Protein AF-A0A927QSZ5-F1 (afdb_monomer)

Sequence (55 aa):
MSNLDTNVYICGPTGAKKYHFTNSCRGLSNCKHELKKVSLKQAHDYGLTLCGWED

Structure (mmCIF, N/CA/C/O backbone):
data_AF-A0A927QSZ5-F1
#
_entry.id   AF-A0A927QSZ5-F1
#
loop_
_atom_site.group_PDB
_atom_site.id
_atom_site.type_symbol
_atom_site.label_atom_id
_atom_site.label_alt_id
_atom_site.label_comp_id
_atom_site.label_asym_id
_atom_site.label_entity_id
_atom_site.label_seq_id
_atom_site.pdbx_PDB_ins_code
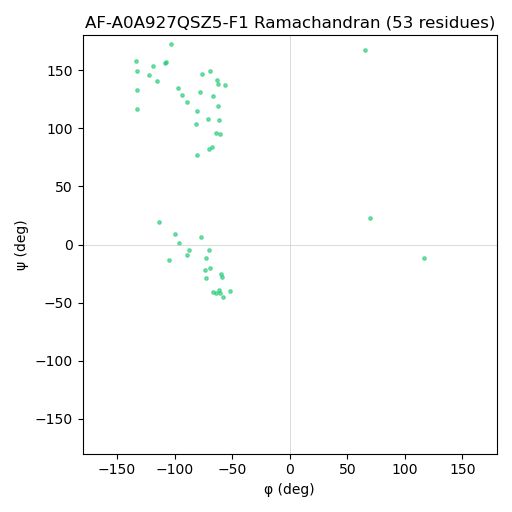_atom_site.Cartn_x
_atom_site.Cartn_y
_atom_site.Cartn_z
_atom_site.occupancy
_atom_site.B_iso_or_equiv
_atom_site.auth_seq_id
_atom_site.auth_comp_id
_atom_site.auth_asym_id
_atom_site.auth_atom_id
_atom_site.pdbx_PDB_model_num
ATOM 1 N N . MET A 1 1 ? -9.127 -4.775 26.980 1.00 40.25 1 MET A N 1
ATOM 2 C CA . MET A 1 1 ? -8.951 -5.848 25.981 1.00 40.25 1 MET A CA 1
ATOM 3 C C . MET A 1 1 ? -7.703 -5.526 25.187 1.00 40.25 1 MET A C 1
ATOM 5 O O . MET A 1 1 ? -7.534 -4.385 24.781 1.00 40.25 1 MET A O 1
ATOM 9 N N . SER A 1 2 ? -6.781 -6.477 25.128 1.00 51.94 2 SER A N 1
ATOM 10 C CA . SER A 1 2 ? -5.419 -6.341 24.616 1.00 51.94 2 SER A CA 1
ATOM 11 C C . SER A 1 2 ? -5.433 -5.945 23.140 1.00 51.94 2 SER A C 1
ATOM 13 O O . SER A 1 2 ? -5.757 -6.758 22.280 1.00 51.94 2 SER A O 1
ATOM 15 N N . ASN A 1 3 ? -5.080 -4.687 22.862 1.00 54.69 3 ASN A N 1
ATOM 16 C CA . ASN A 1 3 ? -4.692 -4.237 21.531 1.00 54.69 3 ASN A CA 1
ATOM 17 C C . ASN A 1 3 ? -3.455 -5.038 21.127 1.00 54.69 3 ASN A C 1
ATOM 19 O O . ASN A 1 3 ? -2.337 -4.695 21.513 1.00 54.69 3 ASN A O 1
ATOM 23 N N . LEU A 1 4 ? -3.654 -6.128 20.388 1.00 58.38 4 LEU A N 1
ATOM 24 C CA . LEU A 1 4 ? -2.591 -6.712 19.588 1.00 58.38 4 LEU A CA 1
ATOM 25 C C . LEU A 1 4 ? -2.307 -5.681 18.490 1.00 58.38 4 LEU A C 1
ATOM 27 O O . LEU A 1 4 ? -2.913 -5.697 17.423 1.00 58.38 4 LEU A O 1
ATOM 31 N N . ASP A 1 5 ? -1.480 -4.690 18.817 1.00 63.56 5 ASP A N 1
ATOM 32 C CA . ASP A 1 5 ? -1.017 -3.686 17.872 1.00 63.56 5 ASP A CA 1
ATOM 33 C C . ASP A 1 5 ? -0.071 -4.406 16.908 1.00 63.56 5 ASP A C 1
ATOM 35 O O . ASP A 1 5 ? 1.144 -4.486 17.110 1.00 63.56 5 ASP A O 1
ATOM 39 N N . THR A 1 6 ? -0.664 -5.066 15.909 1.00 83.31 6 THR A N 1
ATOM 40 C CA . THR A 1 6 ? 0.065 -5.716 14.829 1.00 83.31 6 THR A CA 1
ATOM 41 C C . THR A 1 6 ? 0.764 -4.606 14.076 1.00 83.31 6 THR A C 1
ATOM 43 O O . THR A 1 6 ? 0.177 -3.895 13.263 1.00 83.31 6 THR A O 1
ATOM 46 N N . ASN A 1 7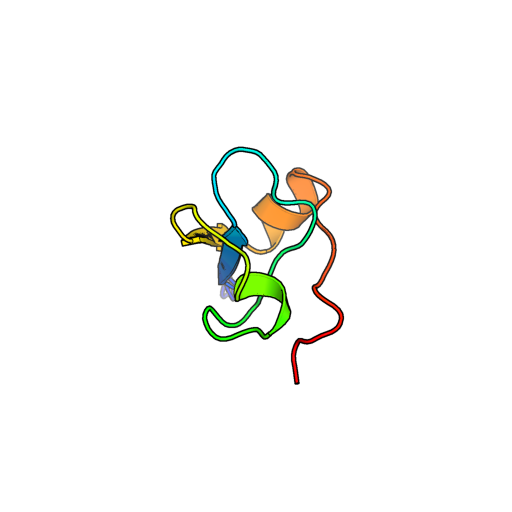 ? 2.020 -4.394 14.430 1.00 89.00 7 ASN A N 1
ATOM 47 C CA . ASN A 1 7 ? 2.840 -3.405 13.782 1.00 89.00 7 ASN A CA 1
ATOM 48 C C . ASN A 1 7 ? 3.303 -3.963 12.446 1.00 89.00 7 ASN A C 1
ATOM 50 O O . ASN A 1 7 ? 3.829 -5.072 12.375 1.00 89.00 7 ASN A O 1
ATOM 54 N N . VAL A 1 8 ? 3.136 -3.161 11.410 1.00 90.25 8 VAL A N 1
ATOM 55 C CA . VAL A 1 8 ? 3.570 -3.457 10.055 1.00 90.25 8 VAL A CA 1
ATOM 56 C C . VAL A 1 8 ? 4.585 -2.414 9.611 1.00 90.25 8 VAL A C 1
ATOM 58 O O . VAL A 1 8 ? 4.628 -1.285 10.094 1.00 90.25 8 VAL A O 1
ATOM 61 N N . TYR A 1 9 ? 5.435 -2.812 8.689 1.00 89.75 9 TYR A N 1
ATOM 62 C CA . TYR A 1 9 ? 6.439 -2.008 8.036 1.00 89.75 9 TYR A CA 1
ATOM 63 C C . TYR A 1 9 ? 5.901 -1.528 6.694 1.00 89.75 9 TYR A C 1
ATOM 65 O O . TYR A 1 9 ? 5.320 -2.285 5.918 1.00 89.75 9 TYR A O 1
ATOM 73 N N . ILE A 1 10 ? 6.107 -0.252 6.409 1.00 89.12 10 ILE A N 1
ATOM 74 C CA . ILE A 1 10 ? 5.788 0.368 5.128 1.00 89.12 10 ILE A CA 1
ATOM 75 C C . ILE A 1 10 ? 7.065 0.986 4.558 1.00 89.12 10 ILE A C 1
ATOM 77 O O . ILE A 1 10 ? 7.925 1.464 5.300 1.00 89.12 10 ILE A O 1
ATOM 81 N N . CYS A 1 11 ? 7.206 0.956 3.236 1.00 85.62 11 CYS A N 1
ATOM 82 C CA . CYS A 1 11 ? 8.352 1.548 2.552 1.00 85.62 11 CYS A CA 1
ATOM 83 C C . CYS 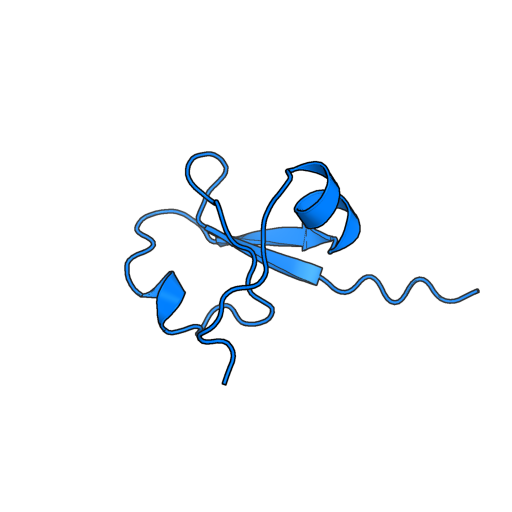A 1 11 ? 8.156 3.063 2.379 1.00 85.62 11 CYS A C 1
ATOM 85 O O . CYS A 1 11 ? 7.407 3.486 1.498 1.00 85.62 11 CYS A O 1
ATOM 87 N N . GLY A 1 12 ? 8.846 3.862 3.198 1.00 76.56 12 GLY A N 1
ATOM 88 C CA . GLY A 1 12 ? 8.829 5.325 3.157 1.00 76.56 12 GLY A CA 1
ATOM 89 C C . GLY A 1 12 ? 7.479 5.980 3.510 1.00 76.56 12 GLY A C 1
ATOM 90 O O . GLY A 1 12 ? 6.441 5.321 3.573 1.00 76.56 12 GLY A O 1
ATOM 91 N N . PRO A 1 13 ? 7.463 7.307 3.742 1.00 67.06 13 PRO A N 1
ATOM 92 C CA . PRO A 1 13 ? 6.229 8.077 3.924 1.00 67.06 13 PRO A CA 1
ATOM 93 C C . PRO A 1 13 ? 5.462 8.296 2.608 1.00 67.06 13 PRO A C 1
ATOM 95 O O . PRO A 1 13 ? 4.260 8.547 2.629 1.00 67.06 13 PRO A O 1
ATOM 98 N N . THR A 1 14 ? 6.143 8.202 1.465 1.00 65.69 14 THR A N 1
ATOM 99 C CA . THR A 1 14 ? 5.592 8.437 0.129 1.00 65.69 14 THR A CA 1
ATOM 100 C C . THR A 1 14 ? 6.011 7.300 -0.800 1.00 65.69 14 THR A C 1
ATOM 102 O O . THR A 1 14 ? 7.191 7.094 -1.064 1.00 65.69 14 THR A O 1
ATOM 105 N N . GLY A 1 15 ? 5.033 6.541 -1.301 1.00 66.81 15 GLY A N 1
ATOM 106 C CA . GLY A 1 15 ? 5.259 5.467 -2.278 1.00 66.81 15 GLY A CA 1
ATOM 107 C C . GLY A 1 15 ? 4.909 4.059 -1.795 1.00 66.81 15 GLY A C 1
ATOM 108 O O . GLY A 1 15 ? 4.788 3.155 -2.625 1.00 66.81 15 GLY A O 1
ATOM 109 N N . ALA A 1 16 ? 4.661 3.864 -0.497 1.00 77.06 16 ALA A N 1
ATOM 110 C CA . ALA A 1 16 ? 4.072 2.625 -0.011 1.00 77.06 16 ALA A CA 1
ATOM 111 C C . ALA A 1 16 ? 2.669 2.461 -0.615 1.00 77.06 16 ALA A C 1
ATOM 113 O O . ALA A 1 16 ? 1.791 3.291 -0.417 1.00 77.06 16 ALA A O 1
ATOM 114 N N . LYS A 1 17 ? 2.464 1.380 -1.368 1.00 84.00 17 LYS A N 1
ATOM 115 C CA . LYS A 1 17 ? 1.128 0.865 -1.732 1.00 84.00 17 LYS A CA 1
ATOM 116 C C . LYS A 1 17 ? 0.778 -0.389 -0.938 1.00 84.00 17 LYS A C 1
ATOM 118 O O . LYS A 1 17 ? -0.358 -0.862 -0.960 1.00 84.00 17 LYS A O 1
ATOM 123 N N . LYS A 1 18 ? 1.792 -0.955 -0.283 1.00 88.88 18 LYS A N 1
ATOM 124 C CA . LYS A 1 18 ? 1.714 -2.206 0.444 1.00 88.88 18 LYS A CA 1
ATOM 125 C C . LYS A 1 18 ? 2.354 -2.067 1.814 1.00 88.88 18 LYS A C 1
ATOM 127 O O . LYS A 1 18 ? 3.281 -1.274 1.980 1.00 88.88 18 LYS A O 1
ATOM 132 N N . TYR A 1 19 ? 1.838 -2.830 2.764 1.00 90.38 19 TYR A N 1
ATOM 133 C CA . TYR A 1 19 ? 2.440 -3.023 4.073 1.00 90.38 19 TYR A CA 1
ATOM 134 C C . TYR A 1 19 ? 3.028 -4.432 4.178 1.00 90.3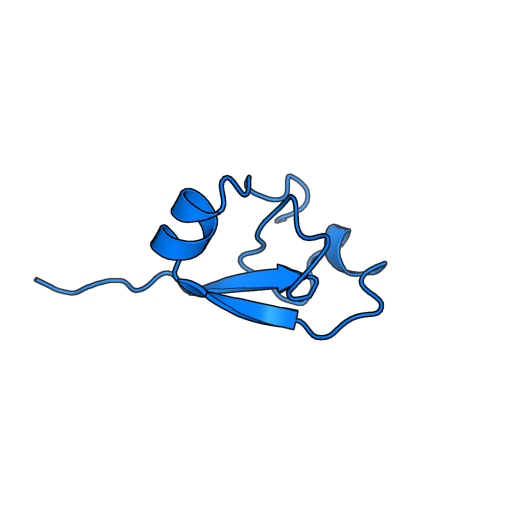8 19 TYR A C 1
ATOM 136 O O . TYR A 1 19 ? 2.636 -5.349 3.453 1.00 90.38 19 TYR A O 1
ATOM 144 N N . HIS A 1 20 ? 3.981 -4.577 5.087 1.00 89.69 20 HIS A N 1
ATOM 145 C CA . HIS A 1 20 ? 4.804 -5.762 5.278 1.00 89.69 20 HIS A CA 1
ATOM 146 C C . HIS A 1 20 ? 4.836 -6.098 6.769 1.00 89.69 20 HIS A C 1
ATOM 148 O O . HIS A 1 20 ? 5.050 -5.215 7.586 1.00 89.69 20 HIS A O 1
ATOM 154 N N . PHE A 1 21 ? 4.638 -7.340 7.178 1.00 87.31 21 PHE A N 1
ATOM 155 C CA . PHE A 1 21 ? 4.861 -7.765 8.561 1.00 87.31 21 PHE A CA 1
ATOM 156 C C . PHE A 1 21 ? 6.351 -7.847 8.887 1.00 87.31 21 PHE A C 1
ATOM 158 O O . PHE A 1 21 ? 6.746 -7.610 10.030 1.00 87.31 21 PHE A O 1
ATOM 165 N N . THR A 1 22 ? 7.185 -8.126 7.881 1.00 84.62 22 THR A N 1
ATOM 166 C CA . THR A 1 22 ? 8.638 -8.248 8.035 1.00 84.62 22 THR A CA 1
ATOM 167 C C . THR A 1 22 ? 9.371 -7.162 7.250 1.00 84.62 22 THR A C 1
ATOM 169 O O . THR A 1 22 ? 9.023 -6.814 6.124 1.00 84.62 22 THR A O 1
ATOM 172 N N . ASN A 1 23 ? 10.442 -6.632 7.837 1.00 83.88 23 ASN A N 1
ATOM 173 C CA . ASN A 1 23 ? 11.358 -5.708 7.162 1.00 83.88 23 ASN A CA 1
ATOM 174 C C . ASN A 1 23 ? 12.258 -6.399 6.119 1.00 83.88 23 ASN A C 1
ATOM 176 O O . ASN A 1 23 ? 12.912 -5.723 5.331 1.00 83.88 23 ASN A O 1
ATOM 180 N N . SER A 1 24 ? 12.280 -7.734 6.119 1.00 81.62 24 SER A N 1
ATOM 181 C CA . SER A 1 24 ? 13.108 -8.578 5.254 1.00 81.62 24 SER A CA 1
ATOM 182 C C . SER A 1 24 ? 12.320 -9.131 4.061 1.00 81.62 24 SER A C 1
ATOM 184 O O . SER A 1 24 ? 12.813 -9.983 3.326 1.00 81.62 24 SER A O 1
ATOM 186 N N . CYS A 1 25 ? 11.092 -8.645 3.854 1.00 84.44 25 C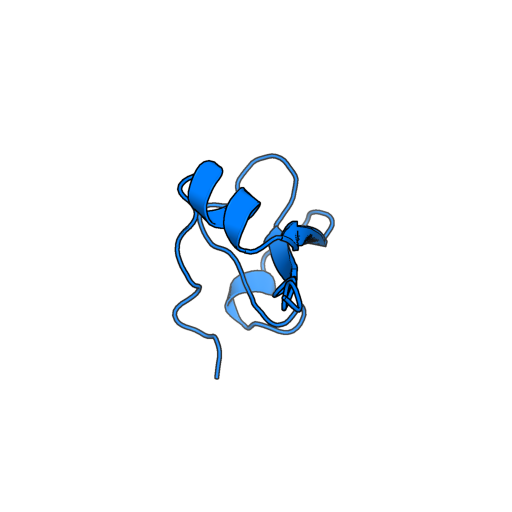YS A N 1
ATOM 187 C CA . CYS A 1 25 ? 10.247 -9.037 2.738 1.00 84.44 25 CYS A CA 1
ATOM 188 C C . CYS A 1 25 ? 10.957 -8.801 1.397 1.00 84.44 25 CYS A C 1
ATOM 190 O O . CYS A 1 25 ? 11.522 -7.734 1.147 1.00 84.44 25 CYS A O 1
ATOM 192 N N . ARG A 1 26 ? 10.846 -9.758 0.473 1.00 84.50 26 ARG A N 1
ATOM 193 C CA . ARG A 1 26 ? 11.410 -9.644 -0.883 1.00 84.50 26 ARG A CA 1
ATOM 194 C C . ARG A 1 26 ? 10.865 -8.437 -1.657 1.00 84.50 26 ARG A C 1
ATOM 196 O O . ARG A 1 26 ? 11.546 -7.864 -2.501 1.00 84.50 26 ARG A O 1
ATOM 203 N N . GLY A 1 27 ? 9.639 -8.013 -1.341 1.00 79.69 27 GLY A N 1
ATOM 204 C CA . GLY A 1 27 ? 9.038 -6.795 -1.889 1.00 79.69 27 GLY A CA 1
ATOM 205 C C . GLY A 1 27 ? 9.689 -5.496 -1.394 1.00 79.69 27 GLY A C 1
ATOM 206 O O . GLY A 1 27 ? 9.573 -4.473 -2.065 1.00 79.69 27 GLY A O 1
ATOM 207 N N . LEU A 1 28 ? 10.399 -5.532 -0.262 1.00 80.50 28 LEU A N 1
ATOM 208 C CA . LEU A 1 28 ? 11.127 -4.395 0.309 1.00 80.50 28 LEU A CA 1
ATOM 209 C C . LEU A 1 28 ? 12.567 -4.289 -0.192 1.00 80.50 28 LEU A C 1
ATOM 211 O O . LEU A 1 28 ? 13.196 -3.261 0.033 1.00 80.50 28 LEU A O 1
ATOM 215 N N . SER A 1 29 ? 13.089 -5.282 -0.918 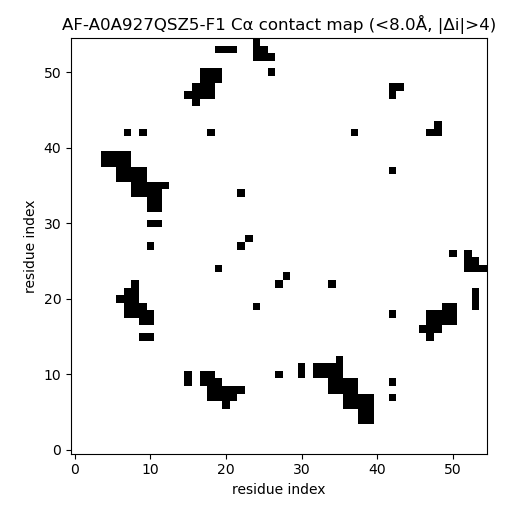1.00 79.31 29 SER A N 1
ATOM 216 C CA . SER A 1 29 ? 14.473 -5.261 -1.418 1.00 79.31 29 SER A CA 1
ATOM 217 C C . SER A 1 29 ? 14.771 -4.067 -2.332 1.00 79.31 29 SER A C 1
ATOM 219 O O . SER A 1 29 ? 15.914 -3.639 -2.439 1.00 79.31 29 SER A O 1
ATOM 221 N N . ASN A 1 30 ? 13.741 -3.516 -2.981 1.00 74.56 30 ASN A N 1
ATOM 222 C CA . ASN 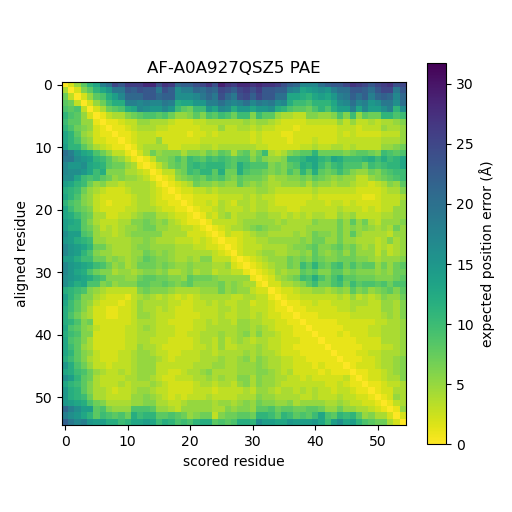A 1 30 ? 13.855 -2.336 -3.840 1.00 74.56 30 ASN A CA 1
ATOM 223 C C . ASN A 1 30 ? 13.506 -1.022 -3.114 1.00 74.56 30 ASN A C 1
ATOM 225 O O . ASN A 1 30 ? 13.510 0.048 -3.728 1.00 74.56 30 ASN A O 1
ATOM 229 N N . CYS A 1 31 ? 13.170 -1.087 -1.821 1.00 79.50 31 CYS A N 1
ATOM 230 C CA . CYS A 1 31 ? 12.892 0.086 -1.010 1.00 79.50 31 CYS A CA 1
ATOM 231 C C . CYS A 1 31 ? 14.200 0.845 -0.761 1.00 79.50 31 CYS A C 1
ATOM 233 O O . CYS A 1 31 ? 15.063 0.398 -0.015 1.00 79.50 31 CYS A O 1
ATOM 235 N N . LYS A 1 32 ? 14.350 2.007 -1.403 1.00 77.81 32 LYS A N 1
ATOM 236 C CA . LYS A 1 32 ? 15.502 2.907 -1.201 1.00 77.81 32 LYS A CA 1
ATOM 237 C C . LYS A 1 32 ? 15.309 3.894 -0.044 1.00 77.81 32 LYS A C 1
ATOM 239 O O . LYS A 1 32 ? 16.206 4.678 0.240 1.00 77.81 32 LYS A O 1
ATOM 244 N N . HIS A 1 33 ? 14.125 3.887 0.564 1.00 82.50 33 HIS A N 1
ATOM 245 C CA . HIS A 1 33 ? 13.738 4.779 1.653 1.00 82.50 33 HIS A CA 1
ATOM 246 C C . HIS A 1 33 ? 13.778 4.047 2.997 1.00 82.50 33 HIS A C 1
ATOM 248 O O . HIS A 1 33 ? 13.940 2.829 3.057 1.00 82.50 33 HIS A O 1
ATOM 254 N N . GLU A 1 34 ? 13.594 4.798 4.079 1.00 86.19 34 GLU A N 1
ATOM 255 C CA . GLU A 1 34 ? 13.434 4.241 5.418 1.00 86.19 34 GLU A CA 1
ATOM 256 C C . GLU A 1 34 ? 12.170 3.372 5.536 1.00 86.19 34 GLU A C 1
ATOM 258 O O . GLU A 1 34 ? 11.107 3.688 4.991 1.00 86.19 34 GLU A O 1
ATOM 263 N N . LEU A 1 35 ? 12.279 2.268 6.277 1.00 86.88 35 LEU A N 1
ATOM 264 C CA . LEU A 1 35 ? 11.124 1.459 6.654 1.00 86.88 35 LEU A CA 1
ATOM 265 C C . LEU A 1 35 ? 10.433 2.106 7.846 1.00 86.88 35 LEU A C 1
ATOM 267 O O . LEU A 1 35 ? 10.988 2.161 8.945 1.00 86.88 35 LEU A O 1
ATOM 271 N N . LYS A 1 36 ? 9.198 2.557 7.643 1.00 88.38 36 LYS A N 1
ATOM 272 C CA . LYS A 1 36 ? 8.390 3.132 8.711 1.00 88.38 36 LYS A CA 1
ATOM 273 C C . LYS A 1 36 ? 7.526 2.049 9.334 1.00 88.38 36 LYS A C 1
ATOM 275 O O . LYS A 1 36 ? 6.823 1.326 8.635 1.00 88.38 36 LYS A O 1
ATOM 280 N N . LYS A 1 37 ? 7.575 1.941 10.657 1.00 90.12 37 LYS A N 1
ATOM 281 C CA . LYS A 1 37 ? 6.719 1.035 11.420 1.00 90.12 37 LYS A CA 1
ATOM 282 C C . LYS A 1 37 ? 5.429 1.770 11.777 1.00 90.12 37 LYS A C 1
ATOM 284 O O . LYS A 1 37 ? 5.481 2.850 12.360 1.00 90.12 37 LYS A O 1
ATOM 289 N N . VAL A 1 38 ? 4.296 1.218 11.371 1.00 89.69 38 VAL A N 1
ATOM 290 C CA . VAL A 1 38 ? 2.955 1.764 11.610 1.00 89.69 38 VAL A CA 1
ATOM 291 C C . VAL A 1 38 ? 2.038 0.651 12.099 1.00 89.69 38 VAL A C 1
ATOM 293 O O . VAL A 1 38 ? 2.283 -0.524 11.831 1.00 89.69 38 VAL A O 1
ATOM 296 N N . SER A 1 39 ? 0.956 0.994 12.788 1.00 91.12 39 SER A N 1
ATOM 297 C CA . SER A 1 39 ? -0.036 -0.008 13.185 1.00 91.12 39 SER A CA 1
ATOM 298 C C . SER A 1 39 ? -0.793 -0.538 11.963 1.00 91.12 39 SER A C 1
ATOM 300 O O . SER A 1 39 ? -1.063 0.211 11.020 1.00 91.12 39 SER A O 1
ATOM 302 N N . LEU A 1 40 ? -1.235 -1.798 12.002 1.00 88.56 40 LEU A N 1
ATOM 303 C CA . LEU A 1 40 ? -2.070 -2.402 10.954 1.00 88.56 40 LEU A CA 1
ATOM 304 C C . LEU A 1 40 ? -3.294 -1.531 10.637 1.00 88.56 40 LEU A C 1
ATOM 306 O O . LEU A 1 40 ? -3.617 -1.312 9.472 1.00 88.56 40 LEU A O 1
ATOM 310 N N . LYS A 1 41 ? -3.919 -0.943 11.666 1.00 89.12 41 LYS A N 1
ATOM 311 C CA . LYS A 1 41 ? -5.024 0.008 11.488 1.00 89.12 41 LYS A CA 1
ATOM 312 C C . LYS A 1 41 ? -4.618 1.215 10.639 1.00 89.12 41 LYS A C 1
ATOM 314 O O . LYS A 1 41 ? -5.381 1.603 9.766 1.00 89.12 41 LYS A O 1
ATOM 319 N N . GLN A 1 42 ? -3.447 1.807 10.885 1.00 88.75 42 GLN A N 1
ATOM 320 C CA . GLN A 1 42 ? -2.960 2.942 10.093 1.00 88.75 42 GLN A CA 1
ATOM 321 C C . GLN A 1 42 ? -2.660 2.524 8.656 1.00 88.75 42 GLN A C 1
ATOM 323 O O . GLN A 1 42 ? -3.004 3.248 7.736 1.00 88.75 42 GLN A O 1
ATOM 328 N N . ALA A 1 43 ? -2.070 1.346 8.444 1.00 89.06 43 ALA A N 1
ATOM 329 C CA . ALA A 1 43 ? -1.833 0.842 7.095 1.00 89.06 43 ALA A CA 1
ATOM 330 C C . ALA A 1 43 ? -3.143 0.651 6.310 1.00 89.06 43 ALA A C 1
ATOM 332 O O . ALA A 1 43 ? -3.219 1.040 5.146 1.00 89.06 43 ALA A O 1
ATOM 333 N N . HIS A 1 44 ? -4.183 0.122 6.960 1.00 87.06 44 HIS A N 1
ATOM 334 C CA . HIS A 1 44 ? -5.526 0.033 6.385 1.00 87.06 44 HIS A CA 1
ATOM 335 C C . HIS A 1 44 ? -6.145 1.414 6.117 1.00 87.06 44 HIS A C 1
ATOM 337 O O . HIS A 1 44 ? -6.745 1.608 5.064 1.00 87.06 44 HIS A O 1
ATOM 343 N N . ASP A 1 45 ? -5.976 2.370 7.034 1.00 90.06 45 ASP A N 1
ATOM 344 C CA . ASP A 1 45 ? -6.443 3.759 6.893 1.00 90.06 45 ASP A CA 1
ATOM 345 C C . ASP A 1 45 ? -5.784 4.465 5.696 1.00 90.06 45 ASP A C 1
ATOM 347 O O . ASP A 1 45 ? -6.446 5.139 4.912 1.00 90.06 45 ASP A O 1
ATOM 351 N N . TYR A 1 46 ? -4.494 4.201 5.474 1.00 86.62 46 TYR A N 1
ATOM 352 C CA . TYR A 1 46 ? -3.751 4.641 4.293 1.00 86.62 46 TYR A CA 1
ATOM 353 C C . TYR A 1 46 ? -4.160 3.921 2.993 1.00 86.62 46 TYR A C 1
ATOM 355 O O . TYR A 1 46 ? -3.647 4.262 1.928 1.00 86.62 46 TYR A O 1
ATOM 363 N N . GLY A 1 47 ? -5.047 2.921 3.046 1.00 89.31 47 GLY A N 1
ATOM 364 C CA . GLY A 1 47 ? -5.438 2.123 1.880 1.00 89.31 47 GLY A CA 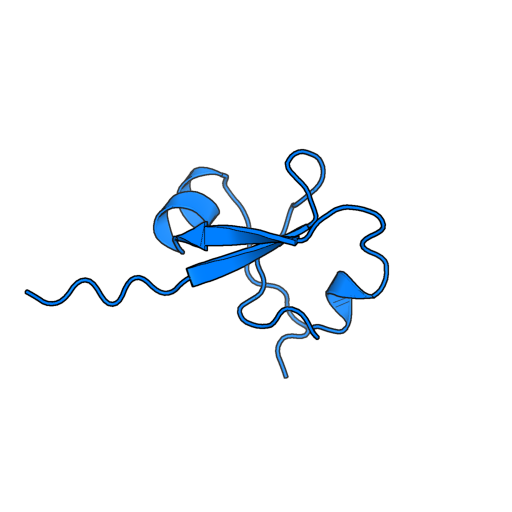1
ATOM 365 C C . GLY A 1 47 ? -4.323 1.207 1.367 1.00 89.31 47 GLY A C 1
ATOM 366 O O . GLY A 1 47 ? -4.314 0.828 0.194 1.00 89.31 47 GLY A O 1
ATOM 367 N N . LEU A 1 48 ? -3.358 0.866 2.225 1.00 89.12 48 LEU A N 1
ATOM 368 C CA . LEU A 1 48 ? -2.277 -0.051 1.885 1.00 89.12 48 LEU A CA 1
ATOM 369 C C . LEU A 1 48 ? -2.784 -1.490 1.893 1.00 89.12 48 LEU A C 1
ATOM 371 O O . LEU A 1 48 ? -3.625 -1.883 2.699 1.00 89.12 48 LEU A O 1
ATOM 375 N N . THR A 1 49 ? -2.212 -2.301 1.013 1.00 90.25 49 THR A N 1
ATOM 376 C CA . THR A 1 49 ? -2.557 -3.724 0.882 1.00 90.25 49 THR A CA 1
ATOM 377 C C . THR A 1 49 ? -1.437 -4.621 1.398 1.00 90.25 49 THR A C 1
ATOM 379 O O . THR A 1 49 ? -0.280 -4.215 1.433 1.00 90.25 49 THR A O 1
ATOM 382 N N . LEU A 1 50 ? -1.745 -5.851 1.806 1.00 88.81 50 LEU A N 1
ATOM 383 C CA . LEU A 1 50 ? -0.709 -6.793 2.231 1.00 88.81 50 LEU A CA 1
ATOM 384 C C . LEU A 1 50 ? 0.255 -7.096 1.071 1.00 88.81 50 LEU A C 1
ATOM 386 O O . LEU A 1 50 ? -0.158 -7.286 -0.079 1.00 88.81 50 LEU A O 1
ATOM 390 N N . CYS A 1 51 ? 1.554 -7.148 1.360 1.00 87.31 51 CYS A N 1
ATOM 391 C CA . CYS A 1 51 ? 2.526 -7.646 0.401 1.00 87.31 51 CYS A CA 1
ATOM 392 C C . CYS A 1 51 ? 2.309 -9.148 0.147 1.00 87.31 51 CYS A C 1
ATOM 394 O O . CYS A 1 51 ? 2.283 -9.946 1.070 1.00 87.31 51 CYS A O 1
ATOM 396 N N . GLY A 1 52 ? 2.185 -9.556 -1.117 1.00 84.81 52 GLY A N 1
ATOM 397 C CA . GLY A 1 52 ? 1.989 -10.970 -1.476 1.00 84.81 52 GLY A CA 1
ATOM 398 C C . GLY A 1 52 ? 3.257 -11.831 -1.419 1.00 84.81 52 GLY A C 1
ATOM 399 O O . GLY A 1 52 ? 3.221 -12.967 -1.864 1.00 84.81 52 GLY A O 1
ATOM 400 N N . TRP A 1 53 ? 4.373 -11.272 -0.940 1.00 81.75 53 TRP A N 1
ATOM 401 C CA . TRP A 1 53 ? 5.682 -11.934 -0.822 1.00 81.75 53 TRP A CA 1
ATOM 402 C C . TRP A 1 53 ? 6.098 -12.128 0.641 1.00 81.75 53 TRP A C 1
ATOM 404 O O . TRP A 1 53 ? 7.286 -12.227 0.943 1.00 81.75 53 TRP A O 1
ATOM 414 N N . GLU A 1 54 ? 5.123 -12.073 1.542 1.00 73.19 54 GLU A N 1
ATOM 415 C CA . GLU A 1 54 ? 5.278 -12.376 2.962 1.00 73.19 54 GLU A CA 1
ATOM 416 C C . GLU A 1 54 ? 5.241 -13.905 3.113 1.00 73.19 54 GLU A C 1
ATOM 418 O O . GLU A 1 54 ? 4.192 -14.464 3.425 1.00 73.19 54 GLU A O 1
ATOM 423 N N . ASP A 1 55 ? 6.355 -14.558 2.766 1.00 60.97 55 ASP A N 1
ATOM 424 C CA . ASP A 1 55 ? 6.638 -15.980 3.036 1.00 60.97 55 ASP A CA 1
ATOM 425 C C . ASP A 1 55 ? 7.395 -16.124 4.366 1.00 60.97 55 ASP A C 1
ATOM 427 O O . ASP A 1 55 ? 8.257 -15.249 4.644 1.00 60.97 55 ASP A O 1
#

Nearest PDB stru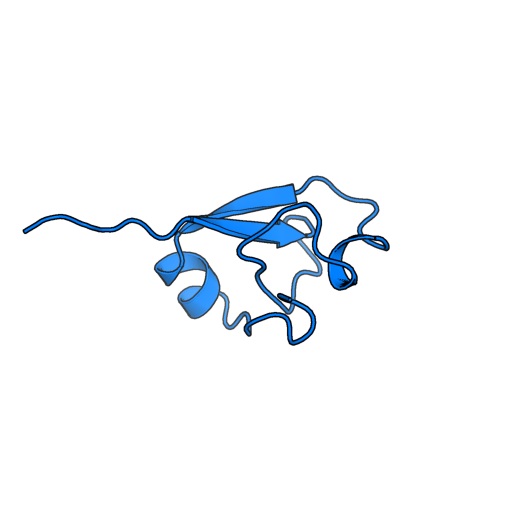ctures (foldseek):
  6v8i-assembly1_BE  TM=3.182E-01  e=5.167E+00  Dubowvirus dv80alpha

Solvent-accessible surface area (backbone atoms only — not comparable to full-atom values): 3404 Å² total; per-residue (Å²): 132,86,78,78,72,53,58,25,30,26,44,32,98,72,81,50,60,37,34,28,82,50,87,81,30,70,78,47,73,79,50,88,54,60,74,42,78,41,42,49,68,55,39,52,72,71,67,35,39,79,49,93,53,77,124

Radius of gyration: 10.77 Å; Cα contacts (8 Å, |Δi|>4): 84; chains: 1; bounding box: 24×24×30 Å

Foldseek 3Di:
DDPPQQKWWAQDPPDGQATHSDCPFPVCPPRPGDIDIDGPVVCVVVNHHHDPRRD

Mean predicted aligned error: 6.01 Å

Secondary structure (DSSP, 8-state):
------EEEEE-SSS--EEES-TT-GGGTT--S-EEEEEHHHHHHTT-EE-TT--

pLDDT: mean 81.08, std 11.24, range [40.25, 91.12]